Protein AF-A0A6A8AS18-F1 (afdb_monomer_lite)

pLDDT: mean 70.16, std 16.58, range [31.22, 93.06]

Sequence (95 aa):
MVKERRSYNCNLDPQERRLYCFKKRASKACLKPRFLGYRCPNMVYEKADVMDEAKKGTKKITAPAGFTEEAQDYVKRYRPKLKLVQDYLTAIPAQ

Secondary structure (DSSP, 8-state):
-------------HHHHHHHTTT-S--TTTT-HHHHHHH-TTPPBPHHHHHHHHHTT-SEEEESS-B-HHHHHHHHHH-TTPEEEE-GGGGS---

Structure (mmCIF, N/CA/C/O backbone):
data_AF-A0A6A8AS18-F1
#
_entry.id   AF-A0A6A8AS18-F1
#
loop_
_atom_site.group_PDB
_atom_site.id
_atom_site.type_symbol
_atom_site.label_atom_id
_atom_site.label_alt_id
_atom_site.label_comp_id
_atom_site.label_asym_id
_atom_site.label_entity_id
_atom_site.label_seq_id
_atom_site.pdb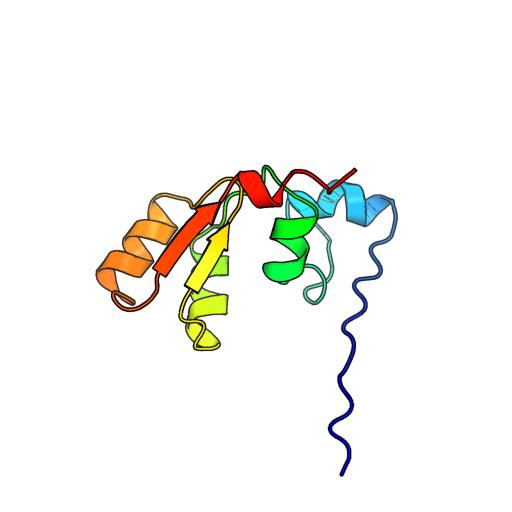x_PDB_ins_code
_atom_site.Cartn_x
_atom_site.Cartn_y
_atom_site.Cartn_z
_atom_site.occupancy
_atom_site.B_iso_or_equiv
_atom_site.auth_seq_id
_atom_site.auth_comp_id
_atom_site.auth_asym_id
_atom_site.auth_atom_id
_atom_site.pdbx_PDB_model_num
ATOM 1 N N . MET A 1 1 ? -12.907 -31.837 -5.016 1.00 35.19 1 MET A N 1
ATOM 2 C CA . MET A 1 1 ? -12.727 -30.695 -5.942 1.00 35.19 1 MET A CA 1
ATOM 3 C C . MET A 1 1 ? -11.445 -29.960 -5.583 1.00 35.19 1 MET A C 1
ATOM 5 O O . MET A 1 1 ? -11.416 -29.219 -4.606 1.00 35.19 1 MET A O 1
ATOM 9 N N . VAL A 1 2 ? -10.365 -30.223 -6.318 1.00 36.25 2 VAL A N 1
ATOM 10 C CA . VAL A 1 2 ? -9.094 -29.508 -6.161 1.00 36.25 2 VAL A CA 1
ATOM 11 C C . VAL A 1 2 ? -9.341 -28.077 -6.631 1.00 36.25 2 VAL A C 1
ATOM 13 O O . VAL A 1 2 ? -9.664 -27.865 -7.795 1.00 36.25 2 VAL A O 1
ATOM 16 N N . LYS A 1 3 ? -9.278 -27.097 -5.719 1.00 33.56 3 LYS A N 1
ATOM 17 C CA . LYS A 1 3 ? -9.306 -25.677 -6.088 1.00 33.56 3 LYS A CA 1
ATOM 18 C C . LYS A 1 3 ? -8.077 -25.431 -6.950 1.00 33.56 3 LYS A C 1
ATOM 20 O O . LYS A 1 3 ? -6.981 -25.277 -6.414 1.00 33.56 3 LYS A O 1
ATOM 25 N N . GLU A 1 4 ? -8.272 -25.448 -8.263 1.00 31.22 4 GLU A N 1
ATOM 26 C CA . GLU A 1 4 ? -7.287 -25.046 -9.252 1.00 31.22 4 GLU A CA 1
ATOM 27 C C . GLU A 1 4 ? -6.775 -23.671 -8.824 1.00 31.22 4 GLU A C 1
ATOM 29 O O . GLU A 1 4 ? -7.471 -22.652 -8.905 1.00 31.22 4 GLU A O 1
ATOM 34 N N . ARG A 1 5 ? -5.575 -23.652 -8.236 1.00 37.44 5 ARG A N 1
ATOM 35 C CA . ARG A 1 5 ? -4.853 -22.416 -7.990 1.00 37.44 5 ARG A CA 1
ATOM 36 C C . ARG A 1 5 ? -4.562 -21.894 -9.383 1.00 37.44 5 ARG A C 1
ATOM 38 O O . ARG A 1 5 ? -3.578 -22.301 -9.985 1.00 37.44 5 ARG A O 1
ATOM 45 N N . ARG A 1 6 ? -5.441 -21.036 -9.909 1.00 40.22 6 ARG A N 1
ATOM 46 C CA . ARG A 1 6 ? -5.148 -20.205 -11.073 1.00 40.22 6 ARG A CA 1
ATOM 47 C C . ARG A 1 6 ? -3.899 -19.419 -10.712 1.00 40.22 6 ARG A C 1
ATOM 49 O O . ARG A 1 6 ? -3.974 -18.369 -10.070 1.00 40.22 6 ARG A O 1
ATOM 56 N N . SER A 1 7 ? -2.743 -19.976 -11.046 1.00 43.12 7 SER A N 1
ATOM 57 C CA . SER A 1 7 ? -1.488 -19.262 -11.108 1.00 43.12 7 SER A CA 1
ATOM 58 C C . SER A 1 7 ? -1.736 -18.183 -12.141 1.00 43.12 7 SER A C 1
ATOM 60 O O . SER A 1 7 ? -1.733 -18.438 -13.340 1.00 43.12 7 SER A O 1
ATOM 62 N N . TYR A 1 8 ? -2.089 -16.989 -11.669 1.00 49.06 8 TYR A N 1
ATOM 63 C CA . TYR A 1 8 ? -2.124 -15.796 -12.495 1.00 49.06 8 TYR A CA 1
ATOM 64 C C . TYR A 1 8 ? -0.670 -15.521 -12.878 1.00 49.06 8 TYR A C 1
ATOM 66 O O . TYR A 1 8 ? -0.005 -14.707 -12.238 1.00 49.06 8 TYR A O 1
ATOM 74 N N . ASN A 1 9 ? -0.153 -16.274 -13.851 1.00 54.91 9 ASN A N 1
ATOM 75 C CA . ASN A 1 9 ? 1.157 -16.048 -14.425 1.00 54.91 9 ASN A CA 1
ATOM 76 C C . ASN A 1 9 ? 1.063 -14.719 -15.153 1.00 54.91 9 ASN A C 1
ATOM 78 O O . ASN A 1 9 ? 0.511 -14.605 -16.245 1.00 54.91 9 ASN A O 1
ATOM 82 N N . CYS A 1 10 ? 1.541 -13.687 -14.472 1.00 61.12 10 CYS A N 1
ATOM 83 C CA . CYS A 1 10 ? 1.761 -12.389 -15.059 1.00 61.12 10 CYS A CA 1
ATOM 84 C C . CYS A 1 10 ? 2.940 -12.503 -16.040 1.00 61.12 10 CYS A C 1
ATOM 86 O O . CYS A 1 10 ? 4.100 -12.266 -15.689 1.00 61.12 10 CYS A O 1
ATOM 88 N N . ASN A 1 11 ? 2.635 -12.919 -17.269 1.00 61.94 11 ASN A N 1
ATOM 89 C CA . ASN A 1 11 ? 3.567 -12.907 -18.387 1.00 61.94 11 ASN A CA 1
ATOM 90 C C . ASN A 1 11 ? 3.519 -11.521 -19.027 1.00 61.94 11 ASN A C 1
ATOM 92 O O . ASN A 1 11 ? 2.748 -11.284 -19.945 1.00 61.94 11 ASN A O 1
ATOM 96 N N . LEU A 1 12 ? 4.312 -10.599 -18.483 1.00 62.84 12 LEU A N 1
ATOM 97 C CA . LEU A 1 12 ? 4.533 -9.293 -19.102 1.00 62.84 12 LEU A CA 1
ATOM 98 C C . LEU A 1 12 ? 5.466 -9.464 -20.292 1.00 62.84 12 LEU A C 1
ATOM 100 O O . LEU A 1 12 ? 6.605 -9.931 -20.113 1.00 62.84 12 LEU A O 1
ATOM 104 N N . ASP A 1 13 ? 5.002 -9.020 -21.452 1.00 62.53 13 ASP A N 1
ATOM 105 C CA . ASP A 1 13 ? 5.845 -8.812 -22.623 1.00 62.53 13 ASP A CA 1
ATOM 106 C C . ASP A 1 13 ? 6.982 -7.815 -22.292 1.00 62.53 13 ASP A C 1
ATOM 108 O O . ASP A 1 13 ? 6.797 -6.947 -21.428 1.00 62.53 13 ASP A O 1
ATOM 112 N N . PRO A 1 14 ? 8.177 -7.893 -22.910 1.00 63.31 14 PRO A N 1
ATOM 113 C CA . PRO A 1 14 ? 9.271 -6.954 -22.646 1.00 63.31 14 PRO A CA 1
ATOM 114 C C . PRO A 1 14 ? 8.877 -5.470 -22.709 1.00 63.31 14 PRO A C 1
ATOM 116 O O . PRO A 1 14 ? 9.413 -4.666 -21.939 1.00 63.31 14 PRO A O 1
ATOM 119 N N . GLN A 1 15 ? 7.924 -5.096 -23.569 1.00 65.06 15 GLN A N 1
ATOM 120 C CA . GLN A 1 15 ? 7.410 -3.723 -23.634 1.00 65.06 15 GLN A CA 1
ATOM 121 C C . GLN A 1 15 ? 6.504 -3.384 -22.444 1.00 65.06 15 GLN A C 1
ATOM 123 O O . GLN A 1 15 ? 6.634 -2.315 -21.841 1.00 65.06 15 GLN A O 1
ATOM 128 N N . GLU A 1 16 ? 5.629 -4.311 -22.053 1.00 62.91 16 GLU A N 1
ATOM 129 C CA . GLU A 1 16 ? 4.777 -4.149 -20.876 1.00 62.91 16 GLU A CA 1
ATOM 130 C C . GLU A 1 16 ? 5.600 -4.117 -19.591 1.00 62.91 16 GLU A C 1
ATOM 132 O O . GLU A 1 16 ? 5.276 -3.335 -18.706 1.00 62.91 16 GLU A O 1
ATOM 137 N N . ARG A 1 17 ? 6.708 -4.869 -19.495 1.00 63.78 17 ARG A N 1
ATOM 138 C CA . ARG A 1 17 ? 7.633 -4.815 -18.345 1.00 63.78 17 ARG A CA 1
ATOM 139 C C . ARG A 1 17 ? 8.173 -3.409 -18.095 1.00 63.78 17 ARG A C 1
ATOM 141 O O . ARG A 1 17 ? 8.322 -3.028 -16.938 1.00 63.78 17 ARG A O 1
ATOM 148 N N . ARG A 1 18 ? 8.439 -2.632 -19.152 1.00 63.31 18 ARG A N 1
ATOM 149 C CA . ARG A 1 18 ? 8.912 -1.240 -19.028 1.00 63.31 18 ARG A CA 1
ATOM 150 C C . ARG A 1 18 ? 7.821 -0.299 -18.514 1.00 63.31 18 ARG A C 1
ATOM 152 O O . ARG A 1 18 ? 8.116 0.652 -17.802 1.00 63.31 18 ARG A O 1
ATOM 159 N N . LEU A 1 19 ? 6.563 -0.569 -18.856 1.00 65.12 19 LEU A N 1
ATOM 160 C CA . LEU A 1 19 ? 5.407 0.247 -18.465 1.00 65.12 19 LEU A CA 1
ATOM 161 C C . LEU A 1 19 ? 4.714 -0.256 -17.187 1.00 65.12 19 LEU A C 1
ATOM 163 O O . LEU A 1 19 ? 3.871 0.435 -16.612 1.00 65.12 19 LEU A O 1
ATOM 167 N N . TYR A 1 20 ? 5.116 -1.436 -16.723 1.00 67.75 20 TYR A N 1
ATOM 168 C CA . TYR A 1 20 ? 4.543 -2.172 -15.609 1.00 67.75 20 TYR A CA 1
ATOM 169 C C . TYR A 1 20 ? 4.576 -1.386 -14.297 1.00 67.75 20 TYR A C 1
ATOM 171 O O . TYR A 1 20 ? 3.557 -1.275 -13.619 1.00 67.75 20 TYR A O 1
ATOM 179 N N . CYS A 1 21 ? 5.711 -0.754 -13.990 1.00 64.81 21 CYS A N 1
ATOM 180 C CA . CYS A 1 21 ? 5.870 0.068 -12.787 1.00 64.81 21 CYS A CA 1
ATOM 181 C C . CYS A 1 21 ? 5.123 1.404 -12.850 1.00 64.81 21 CYS A C 1
ATOM 183 O O . CYS A 1 21 ? 4.864 2.011 -11.818 1.00 64.81 21 CYS A O 1
ATOM 185 N N . PHE A 1 22 ? 4.725 1.834 -14.050 1.00 65.69 22 PHE A N 1
ATOM 186 C CA . PHE A 1 22 ? 3.877 3.007 -14.261 1.00 65.69 22 PHE A CA 1
ATOM 187 C C . PHE A 1 22 ? 2.389 2.648 -14.324 1.00 65.69 22 PHE A C 1
ATOM 189 O O . PHE A 1 22 ? 1.572 3.509 -14.646 1.00 65.69 22 PHE A O 1
ATOM 196 N N . LYS A 1 23 ? 2.035 1.374 -14.093 1.00 67.19 23 LYS A N 1
ATOM 197 C CA . LYS A 1 23 ? 0.688 0.817 -14.297 1.00 67.19 23 LYS A CA 1
ATOM 198 C C . LYS A 1 23 ? 0.096 1.107 -15.685 1.00 67.19 23 LYS A C 1
ATOM 200 O O . LYS A 1 23 ? -1.119 1.056 -15.869 1.00 67.19 23 LYS A O 1
ATOM 205 N N . LYS A 1 24 ? 0.931 1.423 -16.680 1.00 61.75 24 LYS A N 1
ATOM 206 C CA . LYS A 1 24 ? 0.492 1.765 -18.039 1.00 61.75 24 LYS A CA 1
ATOM 207 C C . LYS A 1 24 ? 0.468 0.500 -18.888 1.00 61.75 24 LYS A C 1
ATOM 209 O O . LYS A 1 24 ? 1.423 -0.266 -18.872 1.00 61.75 24 LYS A O 1
ATOM 214 N N . ARG A 1 25 ? -0.615 0.294 -19.644 1.00 54.94 25 ARG A N 1
ATOM 215 C CA . ARG A 1 25 ? -0.801 -0.810 -20.614 1.00 54.94 25 ARG A CA 1
ATOM 216 C C . ARG A 1 25 ? -0.674 -2.251 -20.086 1.00 54.94 25 ARG A C 1
ATOM 218 O O . ARG A 1 25 ? -0.946 -3.152 -20.858 1.00 54.94 25 ARG A O 1
ATOM 225 N N . ALA A 1 26 ? -0.341 -2.485 -18.817 1.00 63.47 26 ALA A N 1
ATOM 226 C CA . ALA A 1 26 ? -0.211 -3.830 -18.262 1.00 63.47 26 ALA A CA 1
ATOM 227 C C . ALA A 1 26 ? -1.574 -4.479 -17.966 1.00 63.47 26 ALA A C 1
ATOM 229 O O . ALA A 1 26 ? -2.524 -3.820 -17.531 1.00 63.47 26 ALA A O 1
ATOM 230 N N . SER A 1 27 ? -1.661 -5.801 -18.134 1.00 64.50 27 SER A N 1
ATOM 231 C CA . SER A 1 27 ? -2.871 -6.559 -17.790 1.00 64.50 27 SER A CA 1
ATOM 232 C C . SER A 1 27 ? -3.268 -6.404 -16.307 1.00 64.50 27 SER A C 1
ATOM 234 O O . SER A 1 27 ? -2.425 -6.381 -15.407 1.00 64.50 27 SER A O 1
ATOM 236 N N . LYS A 1 28 ? -4.577 -6.372 -16.005 1.00 63.50 28 LYS A N 1
ATOM 237 C CA . LYS A 1 28 ? -5.090 -6.276 -14.616 1.00 63.50 28 LYS A CA 1
ATOM 238 C C . LYS A 1 28 ? -4.585 -7.398 -13.697 1.00 63.50 28 LYS A C 1
ATOM 240 O O . LYS A 1 28 ? -4.505 -7.218 -12.486 1.00 63.50 28 LYS A O 1
ATOM 245 N N . ALA A 1 29 ? -4.249 -8.561 -14.260 1.00 61.12 29 ALA A N 1
ATOM 246 C CA . ALA A 1 29 ? -3.664 -9.676 -13.517 1.00 61.12 29 ALA A CA 1
ATOM 247 C C . ALA A 1 29 ? -2.244 -9.364 -13.019 1.00 61.12 29 ALA A C 1
ATOM 249 O O . ALA A 1 29 ? -1.869 -9.798 -11.929 1.00 61.12 29 ALA A O 1
ATOM 250 N N . CYS A 1 30 ? -1.498 -8.594 -13.809 1.00 62.03 30 CYS A N 1
ATOM 251 C CA . CYS A 1 30 ? -0.159 -8.122 -13.508 1.00 62.03 30 CYS A CA 1
ATOM 252 C C . CYS A 1 30 ? -0.163 -6.960 -12.515 1.00 62.03 30 CYS A C 1
ATOM 254 O O . CYS A 1 30 ? 0.682 -6.916 -11.634 1.00 62.03 30 CYS A O 1
ATOM 256 N N . LEU A 1 31 ? -1.166 -6.083 -12.550 1.00 63.78 31 LEU A N 1
ATOM 257 C CA . LEU A 1 31 ? -1.306 -4.959 -11.610 1.00 63.78 31 LEU A CA 1
ATOM 258 C C . LEU A 1 31 ? -1.674 -5.376 -10.172 1.00 63.78 31 LEU A C 1
ATOM 260 O O . LEU A 1 31 ? -2.127 -4.561 -9.371 1.00 63.78 31 LEU A O 1
ATOM 264 N N . LYS A 1 32 ? -1.507 -6.652 -9.813 1.00 66.81 32 LYS A N 1
ATOM 265 C CA . LYS A 1 32 ? -1.702 -7.097 -8.438 1.00 66.81 32 LYS A CA 1
ATOM 266 C C . LYS A 1 32 ? -0.571 -6.542 -7.568 1.00 66.81 32 LYS A C 1
ATOM 268 O O . LYS A 1 32 ? 0.598 -6.780 -7.873 1.00 66.81 32 LYS A O 1
ATOM 273 N N . PRO A 1 33 ? -0.890 -5.916 -6.428 1.00 61.19 33 PRO A N 1
ATOM 274 C CA . PRO A 1 33 ? 0.098 -5.232 -5.601 1.00 61.19 33 PRO A CA 1
ATOM 275 C C . PRO A 1 33 ? 1.252 -6.135 -5.142 1.00 61.19 33 PRO A C 1
ATOM 277 O O . PRO A 1 33 ? 2.414 -5.740 -5.170 1.00 61.19 33 PRO A O 1
ATOM 280 N N . ARG A 1 34 ? 0.975 -7.416 -4.869 1.00 62.62 34 ARG A N 1
ATOM 281 C CA . ARG A 1 34 ? 2.015 -8.406 -4.542 1.00 62.62 34 ARG A CA 1
ATOM 282 C C . ARG A 1 34 ? 3.078 -8.579 -5.641 1.00 62.62 34 ARG A C 1
ATOM 284 O O . ARG A 1 34 ? 4.235 -8.812 -5.319 1.00 62.62 34 ARG A O 1
ATOM 291 N N . PHE A 1 35 ? 2.701 -8.475 -6.916 1.00 62.91 35 PHE A N 1
ATOM 292 C CA . PHE A 1 35 ? 3.640 -8.555 -8.042 1.00 62.91 35 PHE A CA 1
ATOM 293 C C . PHE A 1 35 ? 4.302 -7.210 -8.345 1.00 62.91 35 PHE A C 1
ATOM 295 O O . PHE A 1 35 ? 5.414 -7.179 -8.870 1.00 62.91 35 PHE A O 1
ATOM 302 N N . LEU A 1 36 ? 3.619 -6.107 -8.050 1.00 63.06 36 LEU A N 1
ATOM 303 C CA . LEU A 1 36 ? 4.138 -4.757 -8.234 1.00 63.06 36 LEU A CA 1
ATOM 304 C C . LEU A 1 36 ? 5.212 -4.429 -7.193 1.00 63.06 36 LEU A C 1
ATOM 306 O O . LEU A 1 36 ? 6.296 -3.998 -7.564 1.00 63.06 36 LEU A O 1
ATOM 310 N N . GLY A 1 37 ? 4.976 -4.735 -5.915 1.00 58.97 37 GLY A N 1
ATOM 311 C CA . GLY A 1 37 ? 5.953 -4.488 -4.851 1.00 58.97 37 GLY A CA 1
ATOM 312 C C . GLY A 1 37 ? 7.268 -5.256 -5.034 1.00 58.97 37 GLY A C 1
ATOM 313 O O . GLY A 1 37 ? 8.324 -4.737 -4.709 1.00 58.97 37 GLY A O 1
ATOM 314 N N . TYR A 1 38 ? 7.223 -6.457 -5.620 1.00 61.50 38 TYR A N 1
ATOM 315 C CA . TYR A 1 38 ? 8.419 -7.290 -5.806 1.00 61.50 38 TYR A CA 1
ATOM 316 C C . TYR A 1 38 ? 9.274 -6.893 -7.020 1.00 61.50 38 TYR A C 1
ATOM 318 O O . TYR A 1 38 ? 10.441 -7.253 -7.105 1.00 61.50 38 TYR A O 1
ATOM 326 N N . ARG A 1 39 ? 8.690 -6.202 -8.007 1.00 64.00 39 ARG A N 1
ATOM 327 C CA . ARG A 1 39 ? 9.372 -5.853 -9.269 1.00 64.00 39 ARG A CA 1
ATOM 328 C C . ARG A 1 39 ? 9.542 -4.352 -9.483 1.00 64.00 39 ARG A C 1
ATOM 330 O O . ARG A 1 39 ? 10.332 -3.957 -10.332 1.00 64.00 39 ARG A O 1
ATOM 337 N N . CYS A 1 40 ? 8.807 -3.531 -8.739 1.00 67.75 40 CYS A N 1
ATOM 338 C CA . CYS A 1 40 ? 8.789 -2.080 -8.858 1.00 67.75 40 CYS A CA 1
ATOM 339 C C . CYS A 1 40 ? 9.043 -1.457 -7.480 1.00 67.75 40 CYS A C 1
ATOM 341 O O . CYS A 1 40 ? 8.107 -1.027 -6.804 1.00 67.75 40 CYS A O 1
ATOM 343 N N . PRO A 1 41 ? 10.312 -1.404 -7.051 1.00 65.69 41 PRO A N 1
ATOM 344 C CA . PRO A 1 41 ? 10.668 -0.918 -5.723 1.00 65.69 41 PRO A CA 1
ATOM 345 C C . PRO A 1 41 ? 10.390 0.580 -5.537 1.00 65.69 41 PRO A C 1
ATOM 347 O O . PRO A 1 41 ? 10.147 1.023 -4.425 1.00 65.69 41 PRO A O 1
ATOM 350 N N . ASN A 1 42 ? 10.321 1.349 -6.627 1.00 71.00 42 ASN A N 1
ATOM 351 C CA . ASN A 1 42 ? 10.008 2.783 -6.603 1.00 71.00 42 ASN A CA 1
ATOM 352 C C . ASN A 1 42 ? 8.502 3.081 -6.745 1.00 71.00 42 ASN A C 1
ATOM 354 O O . ASN A 1 42 ? 8.110 4.220 -6.986 1.00 71.00 42 ASN A O 1
ATOM 358 N N . MET A 1 43 ? 7.641 2.064 -6.656 1.00 74.25 43 MET A N 1
ATOM 359 C CA . MET A 1 43 ? 6.216 2.227 -6.911 1.00 74.25 43 MET A CA 1
ATOM 360 C C . MET A 1 43 ? 5.447 2.690 -5.677 1.00 74.25 43 MET A C 1
ATOM 362 O O . MET A 1 43 ? 5.328 1.960 -4.690 1.00 74.25 43 MET A O 1
ATOM 366 N N . VAL A 1 44 ? 4.878 3.888 -5.780 1.00 80.31 44 VAL A N 1
ATOM 367 C CA . VAL A 1 44 ? 3.995 4.470 -4.768 1.00 80.31 44 VAL A CA 1
ATOM 368 C C . VAL A 1 44 ? 2.566 3.997 -5.013 1.00 80.31 44 VAL A C 1
ATOM 370 O O . VAL A 1 44 ? 2.081 3.995 -6.146 1.00 80.31 44 VAL A O 1
ATOM 373 N N . TYR A 1 45 ? 1.892 3.572 -3.948 1.00 83.69 45 TYR A N 1
ATOM 374 C CA . TYR A 1 45 ? 0.510 3.108 -4.022 1.00 83.69 45 TYR A CA 1
ATOM 375 C C . TYR A 1 45 ? -0.453 4.280 -3.899 1.00 83.69 45 TYR A C 1
ATOM 377 O O . TYR A 1 45 ? -0.367 5.088 -2.972 1.00 83.69 45 TYR A O 1
ATOM 385 N N . GLU A 1 46 ? -1.405 4.328 -4.817 1.00 87.75 46 GLU A N 1
ATOM 386 C CA . GLU A 1 46 ? -2.451 5.336 -4.869 1.00 87.75 46 GLU A CA 1
ATOM 387 C C . GLU A 1 46 ? -3.689 4.859 -4.109 1.00 87.75 46 GLU A C 1
ATOM 389 O O . GLU A 1 46 ? -3.873 3.673 -3.808 1.00 87.75 46 GLU A O 1
ATOM 394 N N . LYS A 1 47 ? -4.606 5.794 -3.852 1.00 86.50 47 LYS A N 1
ATOM 395 C CA . LYS A 1 47 ? -5.882 5.514 -3.189 1.00 86.50 47 LYS A CA 1
ATOM 396 C C . LYS A 1 47 ? -6.653 4.377 -3.865 1.00 86.50 47 LYS A C 1
ATOM 398 O O . LYS A 1 47 ? -7.216 3.539 -3.167 1.00 86.50 47 LYS A O 1
ATOM 403 N N . ALA A 1 48 ? -6.656 4.320 -5.198 1.00 83.25 48 ALA A N 1
ATOM 404 C CA . ALA A 1 48 ? -7.341 3.272 -5.952 1.00 83.25 48 ALA A CA 1
ATOM 405 C C . ALA A 1 48 ? -6.797 1.866 -5.633 1.00 83.25 48 ALA A C 1
ATOM 407 O O . ALA A 1 48 ? -7.588 0.951 -5.398 1.00 83.25 48 ALA A O 1
ATOM 408 N N . ASP A 1 49 ? -5.473 1.705 -5.525 1.00 83.00 49 ASP A N 1
ATOM 409 C CA . ASP A 1 49 ? -4.861 0.408 -5.195 1.00 83.00 49 ASP A CA 1
ATOM 410 C C . ASP A 1 49 ? -5.235 -0.024 -3.777 1.00 83.00 49 ASP A C 1
ATOM 412 O O . ASP A 1 4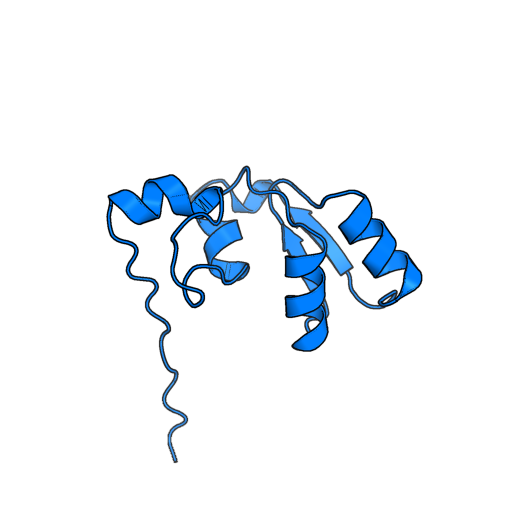9 ? -5.582 -1.179 -3.521 1.00 83.00 49 ASP A O 1
ATOM 416 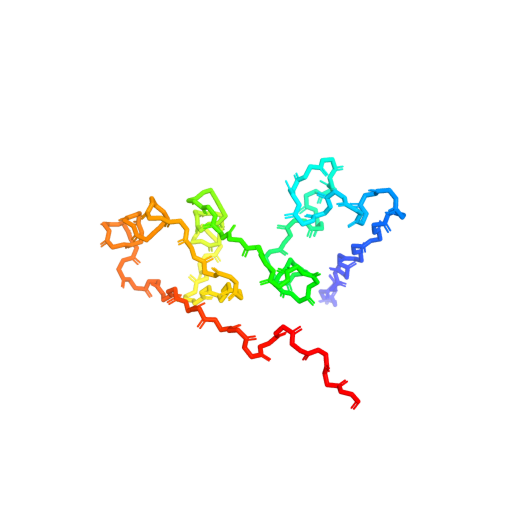N N . VAL A 1 50 ? -5.191 0.931 -2.845 1.00 85.25 50 VAL A N 1
ATOM 417 C CA . VAL A 1 50 ? -5.534 0.696 -1.444 1.00 85.25 50 VAL A CA 1
ATOM 418 C C . VAL A 1 50 ? -7.018 0.362 -1.293 1.00 85.25 50 VAL A C 1
ATOM 420 O O . VAL A 1 50 ? -7.370 -0.521 -0.509 1.00 85.25 50 VAL A O 1
ATOM 423 N N . MET A 1 51 ? -7.893 1.002 -2.072 1.00 87.19 51 MET A N 1
ATOM 424 C CA . MET A 1 51 ? -9.319 0.677 -2.119 1.00 87.19 51 MET A CA 1
ATOM 425 C C . MET A 1 51 ? -9.568 -0.739 -2.640 1.00 87.19 51 MET A C 1
ATOM 427 O O . MET A 1 51 ? -10.380 -1.461 -2.056 1.00 87.19 51 MET A O 1
ATOM 431 N N . ASP A 1 52 ? -8.882 -1.153 -3.703 1.00 85.56 52 ASP A N 1
ATOM 432 C CA . ASP A 1 52 ? -9.039 -2.493 -4.271 1.00 85.56 52 ASP A CA 1
ATOM 433 C C . ASP A 1 52 ? -8.549 -3.587 -3.317 1.00 85.56 52 ASP A C 1
ATOM 435 O O . ASP A 1 52 ? -9.204 -4.624 -3.177 1.00 85.56 52 ASP A O 1
ATOM 439 N N . GLU A 1 53 ? -7.449 -3.358 -2.602 1.00 83.25 53 GLU A N 1
ATOM 440 C CA . GLU A 1 53 ? -6.986 -4.274 -1.554 1.00 83.25 53 GLU A CA 1
ATOM 441 C C . GLU A 1 53 ? -7.917 -4.284 -0.337 1.00 83.25 53 GLU A C 1
ATOM 443 O O . GLU A 1 53 ? -8.253 -5.351 0.186 1.00 83.25 53 GLU A O 1
ATOM 448 N N . ALA A 1 54 ? -8.423 -3.124 0.081 1.00 83.94 54 ALA A N 1
ATOM 449 C CA . ALA A 1 54 ? -9.384 -3.043 1.177 1.00 83.94 54 ALA A CA 1
ATOM 450 C C . ALA A 1 54 ? -10.698 -3.779 0.853 1.00 83.94 54 ALA A C 1
ATOM 452 O O . ALA A 1 54 ? -11.262 -4.439 1.728 1.00 83.94 54 ALA A O 1
ATOM 453 N N . LYS A 1 55 ? -11.177 -3.718 -0.399 1.00 84.06 55 LYS A N 1
ATOM 454 C CA . LYS A 1 55 ? -12.368 -4.462 -0.860 1.00 84.06 55 LYS A CA 1
ATOM 455 C C . LYS A 1 55 ? -12.185 -5.977 -0.785 1.00 84.06 55 LYS A C 1
ATOM 457 O O . LYS A 1 55 ? -13.152 -6.685 -0.526 1.00 84.06 55 LYS A O 1
ATOM 462 N N . LYS A 1 56 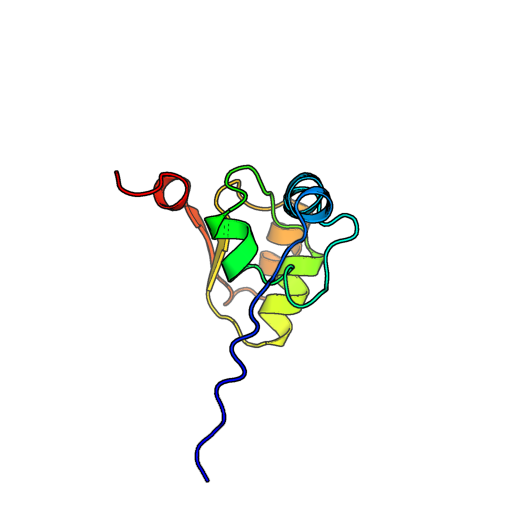? -10.960 -6.475 -0.965 1.00 81.19 56 LYS A N 1
ATOM 463 C CA . LYS A 1 56 ? -10.636 -7.906 -0.830 1.00 81.19 56 LYS A CA 1
ATOM 464 C C . LYS A 1 56 ? -10.563 -8.372 0.628 1.00 81.19 56 LYS A C 1
ATOM 466 O O . LYS A 1 56 ? -10.377 -9.560 0.870 1.00 81.19 56 LYS A O 1
ATOM 471 N N . GLY A 1 57 ? -10.693 -7.461 1.595 1.00 82.88 57 GLY A N 1
ATOM 472 C CA . GLY A 1 57 ? -10.555 -7.774 3.016 1.00 82.88 57 GLY A CA 1
ATOM 473 C C . GLY A 1 57 ? -9.100 -7.896 3.473 1.00 82.88 57 GLY A C 1
ATOM 474 O O . GLY A 1 57 ? -8.840 -8.454 4.543 1.00 82.88 57 GLY A O 1
ATOM 475 N N . THR A 1 58 ? -8.145 -7.382 2.689 1.00 83.62 58 THR A N 1
ATOM 476 C CA . THR A 1 58 ? -6.737 -7.323 3.085 1.00 83.62 58 THR A CA 1
ATOM 477 C C . THR A 1 58 ? -6.612 -6.497 4.371 1.00 83.62 58 THR A C 1
ATOM 479 O O . THR A 1 58 ? -7.222 -5.441 4.495 1.00 83.62 58 THR A O 1
ATOM 482 N N . LYS A 1 59 ? -5.844 -6.981 5.357 1.00 84.88 59 LYS A N 1
ATOM 483 C CA . LYS A 1 59 ? -5.623 -6.286 6.648 1.00 84.88 59 LYS A CA 1
ATOM 484 C C . LYS A 1 59 ? -4.315 -5.494 6.696 1.00 84.88 59 LYS A C 1
ATOM 486 O O . LYS A 1 59 ? -4.170 -4.599 7.525 1.00 84.88 59 LYS A O 1
ATOM 491 N N . LYS A 1 60 ? -3.363 -5.825 5.823 1.00 87.31 60 LYS A N 1
ATOM 492 C CA . LYS A 1 60 ? -2.044 -5.195 5.737 1.00 87.31 60 LYS A CA 1
ATOM 493 C C . LYS A 1 60 ? -1.651 -5.051 4.272 1.00 87.31 60 LYS A C 1
ATOM 495 O O . LYS A 1 60 ? -1.636 -6.051 3.559 1.00 87.31 60 LYS A O 1
ATOM 500 N N . ILE A 1 61 ? -1.316 -3.836 3.855 1.00 84.88 61 ILE A N 1
ATOM 501 C CA . ILE A 1 61 ? -0.785 -3.539 2.524 1.00 84.88 61 ILE A CA 1
ATOM 502 C C . ILE A 1 61 ? 0.650 -3.069 2.712 1.00 84.88 61 ILE A C 1
ATOM 504 O O . ILE A 1 61 ? 0.900 -2.149 3.490 1.00 84.88 61 ILE A O 1
ATOM 508 N N . THR A 1 62 ? 1.576 -3.714 2.012 1.00 82.81 62 THR A N 1
ATOM 509 C CA . THR A 1 62 ? 2.987 -3.329 2.007 1.00 82.81 62 THR A CA 1
ATOM 510 C C . THR A 1 62 ? 3.323 -2.693 0.664 1.00 82.81 62 THR A C 1
ATOM 512 O O . THR A 1 62 ? 3.072 -3.310 -0.371 1.00 82.81 62 THR A O 1
ATOM 515 N N . ALA A 1 63 ? 3.890 -1.488 0.686 1.00 79.44 63 ALA A N 1
ATOM 516 C CA . ALA A 1 63 ? 4.369 -0.784 -0.500 1.00 79.44 63 ALA A CA 1
ATOM 517 C C . ALA A 1 63 ? 5.845 -0.391 -0.307 1.00 79.44 63 ALA A C 1
ATOM 519 O O . ALA A 1 63 ? 6.153 0.249 0.698 1.00 79.44 63 ALA A O 1
ATOM 520 N N . PRO A 1 64 ? 6.764 -0.733 -1.227 1.00 76.25 64 PRO A N 1
ATOM 521 C CA . PRO A 1 64 ? 8.186 -0.448 -1.026 1.00 76.25 64 PRO A CA 1
ATOM 522 C C . PRO A 1 64 ? 8.499 1.056 -1.036 1.00 76.25 64 PRO A C 1
ATOM 524 O O . PRO A 1 64 ? 9.112 1.561 -0.098 1.00 76.25 64 PRO A O 1
ATOM 527 N N . ALA A 1 65 ? 7.978 1.804 -2.015 1.00 76.06 65 ALA A N 1
ATOM 528 C CA . ALA A 1 65 ? 8.140 3.261 -2.078 1.00 76.06 65 ALA A CA 1
ATOM 529 C C . ALA A 1 65 ? 7.095 4.046 -1.268 1.00 76.06 65 ALA A C 1
ATOM 531 O O . ALA A 1 65 ? 7.112 5.273 -1.264 1.00 76.06 65 ALA A O 1
ATOM 532 N N . GLY A 1 66 ? 6.188 3.355 -0.573 1.00 84.75 66 GLY A N 1
ATOM 533 C CA . GLY A 1 66 ? 5.161 3.973 0.263 1.00 84.75 66 GLY A CA 1
ATOM 534 C C . GLY A 1 66 ? 3.838 4.253 -0.456 1.00 84.75 66 GLY A C 1
ATOM 535 O O . GLY A 1 66 ? 3.477 3.606 -1.441 1.00 84.75 66 GLY A O 1
ATOM 536 N N . PHE A 1 67 ? 3.075 5.195 0.096 1.00 87.88 67 PHE A N 1
ATOM 537 C CA . PHE A 1 67 ? 1.684 5.477 -0.268 1.00 87.88 67 PHE A CA 1
ATOM 538 C C . PHE A 1 67 ? 1.485 6.972 -0.481 1.00 87.88 67 PHE A C 1
ATOM 540 O O . PHE A 1 67 ? 2.067 7.767 0.260 1.00 87.88 67 PHE A O 1
ATOM 547 N N . THR A 1 68 ? 0.617 7.349 -1.418 1.00 88.75 68 THR A N 1
ATOM 548 C CA . THR A 1 68 ? 0.216 8.752 -1.575 1.00 88.75 68 THR A CA 1
ATOM 549 C C . THR A 1 68 ? -0.542 9.246 -0.343 1.00 88.75 68 THR A C 1
ATOM 551 O O . THR A 1 68 ? -1.179 8.465 0.370 1.00 88.75 68 THR A O 1
ATOM 554 N N . GLU A 1 69 ? -0.503 10.555 -0.093 1.00 89.06 69 GLU A N 1
ATOM 555 C CA . GLU A 1 69 ? -1.194 11.174 1.044 1.00 89.06 69 GLU A CA 1
ATOM 556 C C . GLU A 1 69 ? -2.700 10.871 1.021 1.00 89.06 69 GLU A C 1
ATOM 558 O O . GLU A 1 69 ? -3.265 10.435 2.021 1.00 89.06 69 GLU A O 1
ATOM 563 N N . GLU A 1 70 ? -3.328 10.941 -0.156 1.00 90.19 70 GLU A N 1
ATOM 564 C CA . GLU A 1 70 ? -4.739 10.583 -0.347 1.00 90.19 70 GLU A CA 1
ATOM 565 C C . GLU A 1 70 ? -5.058 9.132 0.044 1.00 90.19 70 GLU A C 1
ATOM 567 O O . GLU A 1 70 ? -6.146 8.838 0.552 1.00 90.19 70 GLU A O 1
ATOM 572 N N . ALA A 1 71 ? -4.131 8.204 -0.211 1.00 88.19 71 ALA A N 1
ATOM 573 C CA . ALA A 1 71 ? -4.290 6.803 0.153 1.00 88.19 71 ALA A CA 1
ATOM 574 C C . ALA A 1 71 ? -4.213 6.620 1.674 1.00 88.19 71 ALA A C 1
ATOM 576 O O . ALA A 1 71 ? -5.007 5.872 2.251 1.00 88.19 71 ALA A O 1
ATOM 577 N N . GLN A 1 72 ? -3.298 7.337 2.330 1.00 88.50 72 GLN A N 1
ATOM 578 C CA . GLN A 1 72 ? -3.178 7.338 3.786 1.00 88.50 72 GLN A CA 1
ATOM 579 C C . GLN A 1 72 ? -4.418 7.949 4.445 1.00 88.50 72 GLN A C 1
ATOM 581 O O . GLN A 1 72 ? -4.961 7.370 5.390 1.00 88.50 72 GLN A O 1
ATOM 586 N N . ASP A 1 73 ? -4.916 9.063 3.912 1.00 93.06 73 ASP A N 1
ATOM 587 C CA . ASP A 1 73 ? -6.116 9.735 4.406 1.00 93.06 73 ASP A CA 1
ATOM 588 C C . ASP A 1 73 ? -7.370 8.875 4.237 1.00 93.06 73 ASP A C 1
ATOM 590 O O . ASP A 1 73 ? -8.191 8.769 5.153 1.00 93.06 73 ASP A O 1
ATOM 594 N N . TYR A 1 74 ? -7.491 8.172 3.106 1.00 91.50 74 TYR A N 1
ATOM 595 C CA . TYR A 1 74 ? -8.553 7.190 2.905 1.00 91.50 74 TYR A CA 1
ATOM 596 C C . TYR A 1 74 ? -8.540 6.103 3.991 1.00 91.50 74 TYR A C 1
ATOM 598 O O . TYR A 1 74 ? -9.589 5.775 4.550 1.00 91.50 74 TYR A O 1
ATOM 606 N N . VAL A 1 75 ? -7.366 5.557 4.318 1.00 90.31 75 VAL A N 1
ATOM 607 C CA . VAL A 1 75 ? -7.242 4.512 5.343 1.00 90.31 75 VAL A CA 1
ATOM 608 C C . VAL A 1 75 ? -7.585 5.038 6.725 1.00 90.31 75 VAL A C 1
ATOM 610 O O . VAL A 1 75 ? -8.390 4.412 7.417 1.00 90.31 75 VAL A O 1
ATOM 613 N N . LYS A 1 76 ? -7.050 6.204 7.097 1.00 89.75 76 LYS A N 1
ATOM 614 C CA . LYS A 1 76 ? -7.342 6.852 8.382 1.00 89.75 76 LYS A CA 1
ATOM 615 C C . LYS A 1 76 ? -8.843 7.081 8.575 1.00 89.75 76 LYS A C 1
ATOM 617 O O . LYS A 1 76 ? -9.361 6.793 9.649 1.00 89.75 76 LYS A O 1
ATOM 622 N N . ARG A 1 77 ? -9.547 7.547 7.535 1.00 91.06 77 ARG A N 1
ATOM 623 C CA . ARG A 1 77 ? -10.977 7.901 7.620 1.00 91.06 77 ARG A CA 1
ATOM 624 C C . ARG A 1 77 ? -11.919 6.704 7.500 1.00 91.06 77 ARG A C 1
ATOM 626 O O . ARG A 1 77 ? -12.892 6.621 8.239 1.00 91.06 77 ARG A O 1
ATOM 633 N N . TYR A 1 78 ? -11.657 5.783 6.572 1.00 89.56 78 TYR A N 1
ATOM 634 C CA . TYR A 1 78 ? -12.635 4.753 6.184 1.00 89.56 78 TYR A CA 1
ATOM 635 C C . TYR A 1 78 ? -12.229 3.329 6.555 1.00 89.56 78 TYR A C 1
ATOM 637 O O . TYR A 1 78 ? -13.073 2.430 6.584 1.00 89.56 78 TYR A O 1
ATOM 645 N N . ARG A 1 79 ? -10.940 3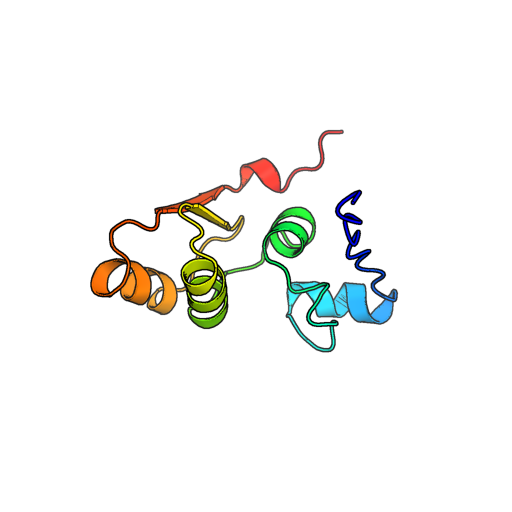.078 6.799 1.00 86.50 79 ARG A N 1
ATOM 646 C CA . ARG 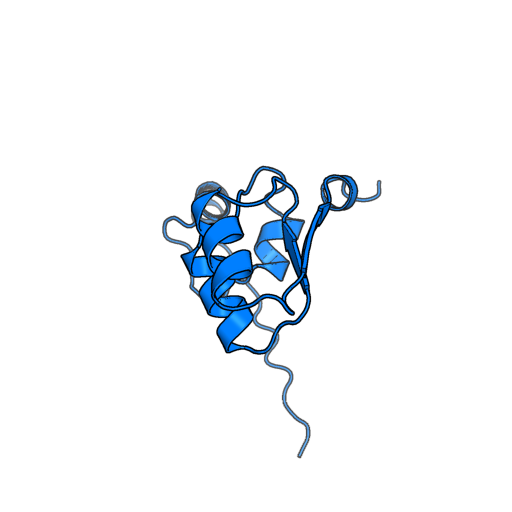A 1 79 ? -10.405 1.732 7.045 1.00 86.50 79 ARG A CA 1
ATOM 647 C C . ARG A 1 79 ? -9.368 1.741 8.178 1.00 86.50 79 ARG A C 1
ATOM 649 O O . ARG A 1 79 ? -8.275 1.228 7.977 1.00 86.50 79 ARG A O 1
ATOM 656 N N . PRO A 1 80 ? -9.699 2.204 9.397 1.00 85.19 80 PRO A N 1
ATOM 657 C CA . PRO A 1 80 ? -8.720 2.355 10.485 1.00 85.19 80 PRO A CA 1
ATOM 658 C C . PRO A 1 80 ? -8.057 1.036 10.925 1.00 85.19 80 PRO A C 1
ATOM 660 O O . PRO A 1 80 ? -7.003 1.037 11.550 1.00 85.19 80 PRO A O 1
ATOM 663 N N . LYS A 1 81 ? -8.658 -0.115 10.589 1.00 86.81 81 LYS A N 1
ATOM 664 C CA . LYS A 1 81 ? -8.097 -1.452 10.852 1.00 86.81 81 LYS A CA 1
ATOM 665 C C . LYS A 1 81 ? -7.098 -1.926 9.783 1.00 86.81 81 LYS A C 1
ATOM 667 O O . LYS A 1 81 ? -6.474 -2.969 9.976 1.00 86.81 81 LYS A O 1
ATOM 672 N N . LEU A 1 82 ? -6.976 -1.219 8.659 1.00 88.69 82 LEU A N 1
ATOM 673 C CA . LEU A 1 82 ? -6.045 -1.535 7.577 1.00 88.69 82 LEU A CA 1
ATOM 674 C C . LEU A 1 82 ? -4.676 -0.932 7.895 1.00 88.69 82 LEU A C 1
ATOM 676 O O . LEU A 1 82 ? -4.553 0.274 8.083 1.00 88.69 82 LEU A O 1
ATOM 680 N N . LYS A 1 83 ? -3.635 -1.765 7.934 1.00 88.62 83 LYS A N 1
ATOM 681 C CA . LYS A 1 83 ? -2.260 -1.302 8.153 1.00 88.62 83 LYS A CA 1
ATOM 682 C C . LYS A 1 83 ? -1.566 -1.040 6.821 1.00 88.62 83 LYS A C 1
ATOM 684 O O . LYS A 1 83 ? -1.410 -1.962 6.021 1.00 88.62 83 LYS A O 1
ATOM 689 N N . LEU A 1 84 ? -1.123 0.194 6.616 1.00 87.00 84 LEU A N 1
ATOM 690 C CA . LEU A 1 84 ? -0.206 0.557 5.541 1.00 87.00 84 LEU A CA 1
ATOM 691 C C . LEU A 1 84 ? 1.224 0.430 6.065 1.00 87.00 84 LEU A C 1
ATOM 693 O O . LEU A 1 84 ? 1.543 0.986 7.114 1.00 87.00 84 LEU A O 1
ATOM 697 N N . VAL A 1 85 ? 2.064 -0.336 5.376 1.00 85.75 85 VAL A N 1
ATOM 698 C CA . VAL A 1 85 ? 3.466 -0.538 5.753 1.00 85.75 85 VAL A CA 1
ATOM 699 C C . VAL A 1 85 ? 4.355 -0.152 4.587 1.00 85.75 85 VAL A C 1
ATOM 701 O O . VAL A 1 85 ? 4.208 -0.686 3.489 1.00 85.75 85 VAL A O 1
ATOM 704 N N . GLN A 1 86 ? 5.269 0.780 4.834 1.00 82.44 86 GLN A N 1
ATOM 705 C CA . GLN A 1 86 ? 6.343 1.094 3.907 1.00 82.44 86 GLN A CA 1
ATOM 706 C C . GLN A 1 86 ? 7.535 0.201 4.241 1.00 82.44 86 GLN A C 1
ATOM 708 O O . GLN A 1 86 ? 8.039 0.258 5.359 1.00 82.44 86 GLN A O 1
ATOM 713 N N . ASP A 1 87 ? 7.937 -0.659 3.308 1.00 70.94 87 ASP A N 1
ATOM 714 C CA . ASP A 1 87 ? 9.037 -1.601 3.530 1.00 70.94 87 ASP A CA 1
ATOM 715 C C . ASP A 1 87 ? 10.002 -1.594 2.346 1.00 70.94 87 ASP A C 1
ATOM 717 O O . ASP A 1 87 ? 9.829 -2.313 1.359 1.00 70.94 87 ASP A O 1
ATOM 721 N N . TYR A 1 88 ? 11.026 -0.752 2.469 1.00 60.88 88 TYR A N 1
ATOM 722 C CA . TYR A 1 88 ? 12.082 -0.592 1.473 1.00 60.88 88 TYR A CA 1
ATOM 723 C C . TYR A 1 88 ? 12.999 -1.828 1.386 1.00 60.88 88 TYR A C 1
ATOM 725 O O . TYR A 1 88 ? 13.700 -1.993 0.394 1.00 60.88 88 TYR A O 1
ATOM 733 N N . LEU A 1 89 ? 12.998 -2.723 2.387 1.00 52.28 89 LEU A N 1
ATOM 734 C CA . LEU A 1 89 ? 13.934 -3.857 2.463 1.00 52.28 89 LEU A CA 1
ATOM 735 C C . LEU A 1 89 ? 13.527 -5.041 1.577 1.00 52.28 89 LEU A C 1
ATOM 737 O O . LEU A 1 89 ? 14.375 -5.837 1.188 1.00 52.28 89 LEU A O 1
ATOM 741 N N . THR A 1 90 ? 12.257 -5.132 1.178 1.00 51.16 90 THR A N 1
ATOM 742 C CA . THR A 1 90 ? 11.795 -6.147 0.207 1.00 51.16 90 THR A CA 1
ATOM 743 C C . THR A 1 90 ? 12.130 -5.816 -1.257 1.00 51.16 90 THR A C 1
ATOM 745 O O . THR A 1 90 ? 11.838 -6.617 -2.143 1.00 51.16 90 THR A O 1
ATOM 748 N N . ALA A 1 91 ? 12.756 -4.661 -1.516 1.00 46.09 91 ALA A N 1
ATOM 749 C CA . ALA A 1 91 ? 13.181 -4.198 -2.840 1.00 46.09 91 ALA A CA 1
ATOM 750 C C . ALA A 1 91 ? 14.528 -4.766 -3.314 1.00 46.09 91 ALA A C 1
ATOM 752 O O . ALA A 1 91 ? 14.835 -4.684 -4.504 1.00 46.09 91 ALA A O 1
ATOM 753 N N . ILE A 1 92 ? 15.346 -5.295 -2.403 1.00 42.94 92 ILE A N 1
ATOM 754 C CA . ILE A 1 92 ? 16.654 -5.852 -2.742 1.00 42.94 92 ILE A CA 1
ATOM 755 C C . ILE A 1 92 ? 16.433 -7.340 -3.035 1.00 42.94 92 ILE A C 1
ATOM 757 O O . ILE A 1 92 ? 16.058 -8.073 -2.116 1.00 42.94 92 ILE A O 1
ATOM 761 N N . PRO A 1 93 ? 16.602 -7.820 -4.282 1.00 40.66 93 PRO A N 1
ATOM 762 C CA . PRO A 1 93 ? 16.638 -9.255 -4.509 1.00 40.66 93 PRO A CA 1
ATOM 763 C C . PRO A 1 93 ? 17.800 -9.808 -3.681 1.00 40.66 93 PRO A C 1
ATOM 765 O O . PRO A 1 93 ? 18.918 -9.303 -3.783 1.00 40.66 93 PRO A O 1
ATOM 768 N N . ALA A 1 94 ? 17.520 -10.791 -2.823 1.00 42.00 94 ALA A N 1
ATOM 769 C CA . ALA A 1 94 ? 18.568 -11.551 -2.156 1.00 42.00 94 ALA A CA 1
ATOM 770 C C . ALA A 1 94 ? 19.538 -12.052 -3.239 1.00 42.00 94 ALA A C 1
ATOM 772 O O . ALA A 1 94 ? 19.089 -12.668 -4.209 1.00 42.00 94 ALA A O 1
ATOM 773 N N . GLN A 1 95 ? 20.811 -11.667 -3.108 1.00 38.09 95 GLN A N 1
ATOM 774 C CA . GLN A 1 95 ? 21.904 -12.101 -3.979 1.00 38.09 95 GLN A CA 1
ATOM 775 C C . GLN A 1 95 ? 22.115 -13.609 -3.874 1.00 38.09 95 GLN A C 1
ATOM 777 O O . GLN A 1 95 ? 21.947 -14.145 -2.754 1.00 38.09 95 GLN A O 1
#

Foldseek 3Di:
DPPPPPPLPQPQDPVSLVCLLVVPPGDPSCVQQVNNQQSRLLREAELVNLVVCVVVVAQEHEHQNYYDPNNVVCCVPPPVSRHYHHHVPSHDPDD

Radius of gyration: 14.23 Å; chains: 1; bounding box: 35×42×34 Å